Protein AF-A0A0F8YKY2-F1 (afdb_monomer_lite)

Organism: 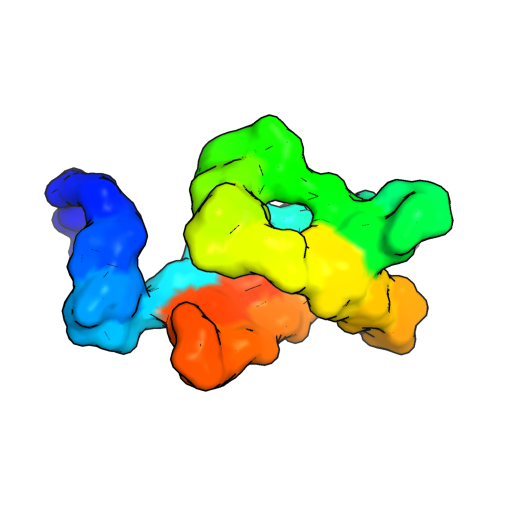NCBI:txid412755

Secondary structure (DSSP, 8-state):
-----S-HHHHHHTT--EEEEE---B-TTS-B---SHHHHHHHHH-TTHHHHHHHHHHHH-S--EEETTTTEEEEES----

Sequence (81 aa):
MKEISGNIWNFHEQGHWIVITTNGTVKANGEAVMGRGVALQAKRKFPALPKLLGKQIQQVGNILHHWGQEGLIFFPVKRDY

Structure (mmCIF, N/CA/C/O backbone):
data_AF-A0A0F8YKY2-F1
#
_entry.id   AF-A0A0F8YKY2-F1
#
loop_
_atom_site.group_PDB
_atom_site.id
_atom_site.type_symbol
_atom_site.label_atom_id
_atom_site.label_alt_id
_atom_site.label_comp_id
_atom_site.label_asym_id
_atom_site.label_entity_id
_atom_site.label_seq_id
_atom_site.pdbx_PDB_ins_code
_atom_site.Cartn_x
_atom_site.Cartn_y
_atom_site.Cartn_z
_atom_site.occupancy
_atom_site.B_iso_or_equiv
_atom_site.auth_seq_id
_atom_site.auth_comp_id
_atom_site.auth_asym_id
_atom_site.auth_atom_id
_atom_site.pdbx_PDB_model_num
ATOM 1 N N . MET A 1 1 ? 7.285 1.774 23.285 1.00 83.62 1 MET A N 1
ATOM 2 C CA . MET A 1 1 ? 6.508 1.044 22.259 1.00 83.62 1 MET A CA 1
ATOM 3 C C . MET A 1 1 ? 5.248 0.523 22.930 1.00 83.62 1 MET A C 1
ATOM 5 O O . MET A 1 1 ? 5.370 0.014 24.035 1.00 83.62 1 MET A O 1
ATOM 9 N N . LYS A 1 2 ? 4.061 0.723 22.344 1.00 92.88 2 LYS A N 1
ATOM 10 C CA . LYS A 1 2 ? 2.802 0.175 22.873 1.00 92.88 2 LYS A CA 1
ATOM 11 C C . LYS A 1 2 ? 2.339 -0.929 21.929 1.00 92.88 2 LYS A C 1
ATOM 13 O O . LYS A 1 2 ? 2.087 -0.648 20.762 1.00 92.88 2 LYS A O 1
ATOM 18 N N . GLU A 1 3 ? 2.264 -2.154 22.426 1.00 95.44 3 GLU A N 1
ATOM 19 C CA . GLU A 1 3 ? 1.781 -3.303 21.660 1.00 95.44 3 GLU A CA 1
ATOM 20 C C . GLU A 1 3 ? 0.277 -3.475 21.877 1.00 95.44 3 GLU A C 1
ATOM 22 O O . GLU A 1 3 ? -0.224 -3.336 22.993 1.00 95.44 3 GLU A O 1
ATOM 27 N N . ILE A 1 4 ? -0.456 -3.715 20.790 1.00 95.69 4 ILE A N 1
ATOM 28 C CA . ILE A 1 4 ? -1.912 -3.871 20.788 1.00 95.69 4 ILE A CA 1
ATOM 29 C C . ILE A 1 4 ? -2.251 -5.028 19.848 1.00 95.69 4 ILE A C 1
ATOM 31 O O . ILE A 1 4 ? -1.705 -5.111 18.749 1.00 95.69 4 ILE A O 1
ATOM 35 N N . SER A 1 5 ? -3.166 -5.901 20.270 1.00 96.75 5 SER A N 1
ATOM 36 C CA . SER A 1 5 ? -3.727 -6.952 19.420 1.00 96.75 5 SER A CA 1
ATOM 37 C C . SER A 1 5 ? -5.088 -6.517 18.883 1.00 96.75 5 SER A C 1
ATOM 39 O O . SER A 1 5 ? -5.938 -6.045 19.638 1.00 96.75 5 SER A O 1
ATOM 41 N N . GLY A 1 6 ? -5.296 -6.649 17.575 1.00 96.00 6 GLY A N 1
ATOM 42 C CA . GLY A 1 6 ? -6.552 -6.296 16.922 1.00 96.00 6 GLY A CA 1
ATOM 43 C C . GLY A 1 6 ? -6.426 -6.202 15.405 1.00 96.00 6 GLY A C 1
ATOM 44 O O . GLY A 1 6 ? -5.344 -6.349 14.836 1.00 96.00 6 GLY A O 1
ATOM 45 N N . ASN A 1 7 ? -7.549 -5.940 14.736 1.00 97.06 7 ASN A N 1
ATOM 46 C CA . ASN A 1 7 ? -7.551 -5.658 13.305 1.00 97.06 7 ASN A CA 1
ATOM 47 C C . ASN A 1 7 ? -7.094 -4.214 13.062 1.00 97.06 7 ASN A C 1
ATOM 49 O O . ASN A 1 7 ? -7.787 -3.274 13.447 1.00 97.06 7 ASN A O 1
ATOM 53 N N . ILE A 1 8 ? -5.959 -4.045 12.382 1.00 96.75 8 ILE A N 1
ATOM 54 C CA . ILE A 1 8 ? -5.371 -2.735 12.075 1.00 96.75 8 ILE A CA 1
ATOM 55 C C . ILE A 1 8 ? -6.351 -1.787 11.357 1.00 96.75 8 ILE A C 1
ATOM 57 O O . ILE A 1 8 ? -6.336 -0.584 11.601 1.00 96.75 8 ILE A O 1
ATOM 61 N N . TRP A 1 9 ? -7.265 -2.317 10.540 1.00 97.50 9 TRP A N 1
ATOM 62 C CA . TRP A 1 9 ? -8.247 -1.516 9.802 1.00 97.50 9 TRP A CA 1
ATOM 63 C C . TRP A 1 9 ? -9.344 -0.919 10.690 1.00 97.50 9 TRP A C 1
ATOM 65 O O . TRP A 1 9 ? -9.884 0.124 10.341 1.00 97.50 9 TRP A O 1
ATOM 75 N N . ASN A 1 10 ? -9.623 -1.506 11.858 1.00 98.19 10 ASN A N 1
ATOM 76 C CA . ASN A 1 10 ? -10.559 -0.910 12.818 1.00 98.19 10 ASN A CA 1
ATOM 77 C C . ASN A 1 10 ? -9.963 0.363 13.441 1.00 98.19 10 ASN A C 1
ATOM 79 O O . ASN A 1 10 ? -10.688 1.297 13.760 1.00 98.19 10 ASN A O 1
ATOM 83 N N . PHE A 1 11 ? -8.637 0.412 13.609 1.00 97.31 11 PHE A N 1
ATOM 84 C CA . PHE A 1 11 ? -7.934 1.616 14.062 1.00 97.31 11 PHE A CA 1
ATOM 85 C C . PHE A 1 11 ? -7.865 2.664 12.950 1.00 97.31 11 PHE A C 1
ATOM 87 O O . PHE A 1 11 ? -8.005 3.854 13.219 1.00 97.31 11 PHE A O 1
ATOM 94 N N . HIS A 1 12 ? -7.704 2.228 11.698 1.00 97.94 12 HIS A N 1
ATOM 95 C CA . HIS A 1 12 ? -7.791 3.113 10.535 1.00 97.94 12 HIS A CA 1
ATOM 96 C C . HIS A 1 12 ? -9.133 3.851 10.472 1.00 97.94 12 HIS A C 1
ATOM 98 O O . HIS A 1 12 ? -9.166 5.066 10.312 1.00 97.94 12 HIS A O 1
ATOM 104 N N . GLU A 1 13 ? -10.232 3.135 10.706 1.00 97.38 13 GLU A N 1
ATOM 105 C CA . GLU A 1 13 ? -11.587 3.702 10.764 1.00 97.38 13 GLU A CA 1
ATOM 106 C C . GLU A 1 13 ? -11.788 4.689 11.927 1.00 97.38 13 GLU A C 1
ATOM 108 O O . GLU A 1 13 ? -12.649 5.559 11.851 1.00 97.38 13 GLU A O 1
ATOM 113 N N . GLN A 1 14 ? -10.956 4.611 12.970 1.00 97.25 14 GLN A N 1
ATOM 114 C CA . GLN A 1 14 ? -10.913 5.575 14.079 1.00 97.25 14 GLN A CA 1
ATOM 115 C C . GLN A 1 14 ? -10.017 6.793 13.780 1.00 97.25 14 GLN A C 1
ATOM 117 O O . GLN A 1 14 ? -9.810 7.635 14.651 1.00 97.25 14 GLN A O 1
ATOM 122 N N . GLY A 1 15 ? -9.471 6.899 12.564 1.00 97.00 15 GLY A N 1
ATOM 123 C CA . GLY A 1 15 ? -8.616 8.005 12.131 1.00 97.00 15 GLY A CA 1
ATOM 124 C C . GLY A 1 15 ? -7.117 7.780 12.348 1.00 97.00 15 GLY A C 1
ATOM 125 O O . GLY A 1 15 ? -6.325 8.701 12.142 1.00 97.00 15 GLY A O 1
ATOM 126 N N . HIS A 1 16 ? -6.690 6.577 12.749 1.00 97.62 16 HIS A N 1
ATOM 127 C CA . HIS A 1 16 ? -5.264 6.266 12.840 1.00 97.62 16 HIS A CA 1
ATOM 128 C C . HIS A 1 16 ? -4.644 6.016 11.466 1.00 97.62 16 HIS A C 1
ATOM 130 O O . HIS A 1 16 ? -5.246 5.417 10.578 1.00 97.62 16 HIS A O 1
ATOM 136 N N . TRP A 1 17 ? -3.386 6.420 11.315 1.00 97.62 17 TRP A N 1
ATOM 137 C CA . TRP A 1 17 ? -2.631 6.181 10.093 1.00 97.62 17 TRP A CA 1
ATOM 138 C C . TRP A 1 17 ? -2.116 4.747 10.034 1.00 97.62 17 TRP A C 1
ATOM 140 O O . TRP A 1 17 ? -1.632 4.215 11.036 1.00 97.62 17 TRP A O 1
ATOM 150 N N . ILE A 1 18 ? -2.165 4.137 8.848 1.00 97.75 18 ILE A N 1
ATOM 151 C CA . ILE A 1 18 ? -1.635 2.789 8.626 1.00 97.75 18 ILE A CA 1
ATOM 152 C C . ILE A 1 18 ? -0.348 2.856 7.819 1.00 97.75 18 ILE A C 1
ATOM 154 O O . ILE A 1 18 ? -0.324 3.322 6.680 1.00 97.75 18 ILE A O 1
ATOM 158 N N . VAL A 1 19 ? 0.722 2.330 8.410 1.00 97.06 19 VAL A N 1
ATOM 159 C CA . VAL A 1 19 ? 1.996 2.120 7.723 1.00 97.06 19 VAL A CA 1
ATOM 160 C C . VAL A 1 19 ? 1.979 0.739 7.078 1.00 97.06 19 VAL A C 1
ATOM 162 O O . VAL A 1 19 ? 1.836 -0.284 7.745 1.00 97.06 19 VAL A O 1
ATOM 165 N N . ILE A 1 20 ? 2.127 0.716 5.761 1.00 96.19 20 ILE A N 1
ATOM 166 C CA . ILE A 1 20 ? 2.108 -0.477 4.927 1.00 96.19 20 ILE A CA 1
ATOM 167 C C . ILE A 1 20 ? 3.506 -0.653 4.357 1.00 96.19 20 ILE A C 1
ATOM 169 O O . ILE A 1 20 ? 4.043 0.233 3.697 1.00 96.19 20 ILE A O 1
ATOM 173 N N . THR A 1 21 ? 4.103 -1.816 4.572 1.00 93.44 21 THR A N 1
ATOM 174 C CA . THR A 1 21 ? 5.371 -2.158 3.937 1.00 93.44 21 THR A CA 1
ATOM 175 C C . THR A 1 21 ? 5.134 -2.626 2.501 1.00 93.44 21 THR A C 1
ATOM 177 O O . THR A 1 21 ? 4.331 -3.531 2.252 1.00 93.44 21 THR A O 1
ATOM 180 N N . THR A 1 22 ? 5.822 -2.018 1.533 1.00 90.62 22 THR A N 1
ATOM 181 C CA . THR A 1 22 ? 5.688 -2.361 0.107 1.00 90.62 22 THR A CA 1
ATOM 182 C C . THR A 1 22 ? 7.034 -2.601 -0.563 1.00 90.62 22 THR A C 1
ATOM 184 O O . THR A 1 22 ? 8.060 -2.038 -0.185 1.00 90.62 22 THR A O 1
ATOM 187 N N . ASN A 1 23 ? 7.032 -3.478 -1.567 1.00 90.56 23 ASN A N 1
ATOM 188 C CA . ASN A 1 23 ? 8.146 -3.612 -2.506 1.00 90.56 23 ASN A CA 1
ATOM 189 C C . ASN A 1 23 ? 8.062 -2.520 -3.592 1.00 90.56 23 ASN A C 1
ATOM 191 O O . ASN A 1 23 ? 7.023 -1.878 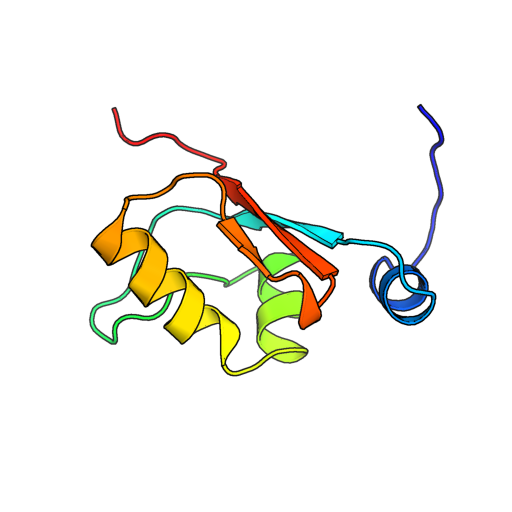-3.737 1.00 90.56 23 ASN A O 1
ATOM 195 N N . GLY A 1 24 ? 9.141 -2.363 -4.363 1.00 92.00 24 GLY A N 1
ATOM 196 C CA . GLY A 1 24 ? 9.224 -1.441 -5.501 1.00 92.00 24 GLY A CA 1
ATOM 197 C C . GLY A 1 24 ? 8.826 -2.044 -6.850 1.00 92.00 24 GLY A C 1
ATOM 198 O O . GLY A 1 24 ? 9.013 -1.413 -7.883 1.00 92.00 24 GLY A O 1
ATOM 199 N N . THR A 1 25 ? 8.318 -3.278 -6.894 1.00 95.38 25 THR A N 1
ATOM 200 C CA . THR A 1 25 ? 8.025 -3.946 -8.165 1.00 95.38 25 THR A CA 1
ATOM 201 C C . THR A 1 25 ? 6.721 -3.423 -8.756 1.00 95.38 25 THR A C 1
ATOM 203 O O . THR A 1 25 ? 5.650 -3.542 -8.153 1.00 95.38 25 THR A O 1
ATOM 206 N N . VAL A 1 26 ? 6.806 -2.913 -9.983 1.00 96.69 26 VAL A N 1
ATOM 207 C CA . VAL A 1 26 ? 5.657 -2.475 -10.775 1.00 96.69 26 VAL A CA 1
ATOM 208 C C . VAL A 1 26 ? 5.481 -3.418 -11.962 1.00 96.69 26 VAL A C 1
ATOM 210 O O . VAL A 1 26 ? 6.430 -3.729 -12.676 1.00 96.69 26 VAL A O 1
ATOM 213 N N . LYS A 1 27 ? 4.261 -3.918 -12.156 1.00 97.31 27 LYS A N 1
ATOM 214 C CA . LYS A 1 27 ? 3.909 -4.807 -13.270 1.00 97.31 27 LYS A CA 1
ATOM 215 C C . LYS A 1 27 ? 3.894 -4.049 -14.601 1.00 97.31 27 LYS A C 1
ATOM 217 O O . LYS A 1 27 ? 3.754 -2.829 -14.629 1.00 97.31 27 LYS A O 1
ATOM 222 N N . ALA A 1 28 ? 3.857 -4.791 -15.710 1.00 97.38 28 ALA A N 1
ATOM 223 C CA . ALA A 1 28 ? 3.687 -4.228 -17.054 1.00 97.38 28 ALA A CA 1
ATOM 224 C C . ALA A 1 28 ? 2.416 -3.365 -17.213 1.00 97.38 28 ALA A C 1
ATOM 226 O O . ALA A 1 28 ? 2.411 -2.408 -17.978 1.00 97.38 28 ALA A O 1
ATOM 227 N N . ASN A 1 29 ? 1.347 -3.643 -16.453 1.00 97.06 29 ASN A N 1
ATOM 228 C CA . ASN A 1 29 ? 0.125 -2.827 -16.456 1.00 97.06 29 ASN A CA 1
ATOM 229 C C . ASN A 1 29 ? 0.232 -1.536 -15.607 1.00 97.06 29 ASN A C 1
ATOM 231 O O . ASN A 1 29 ? -0.752 -0.803 -15.466 1.00 97.06 29 ASN A O 1
ATOM 235 N N . GLY A 1 30 ? 1.401 -1.251 -15.026 1.00 97.50 30 GLY A N 1
ATOM 236 C CA . GLY A 1 30 ? 1.666 -0.084 -14.185 1.00 97.50 30 GLY A CA 1
ATOM 237 C C . GLY A 1 30 ? 1.144 -0.190 -12.749 1.00 97.50 30 GLY A C 1
ATOM 238 O O . GLY A 1 30 ? 1.072 0.827 -12.070 1.00 97.50 30 GLY A O 1
ATOM 239 N N . GLU A 1 31 ? 0.738 -1.373 -12.280 1.00 98.31 31 GLU A N 1
ATOM 240 C CA . GLU A 1 31 ? 0.341 -1.584 -10.882 1.00 98.31 31 GLU A CA 1
ATOM 241 C C . GLU A 1 31 ? 1.515 -2.026 -10.002 1.00 98.31 31 GLU A C 1
ATOM 243 O O . GLU A 1 31 ? 2.263 -2.936 -10.368 1.00 98.31 31 GLU A O 1
ATOM 248 N N . ALA A 1 32 ? 1.607 -1.481 -8.789 1.00 97.06 32 ALA A N 1
ATOM 249 C CA . ALA A 1 32 ? 2.475 -2.007 -7.739 1.00 97.06 32 ALA A CA 1
ATOM 250 C C . ALA A 1 32 ? 2.048 -3.425 -7.300 1.00 97.06 32 ALA A C 1
ATOM 252 O O . ALA A 1 32 ? 0.856 -3.746 -7.191 1.00 97.06 32 ALA A O 1
ATOM 253 N N . VAL A 1 33 ? 3.018 -4.299 -7.017 1.00 96.06 33 VAL A N 1
ATOM 254 C CA . VAL A 1 33 ? 2.752 -5.676 -6.570 1.00 96.06 33 VAL A CA 1
ATOM 255 C C . VAL A 1 33 ? 2.362 -5.711 -5.088 1.00 96.06 33 VAL A C 1
ATOM 257 O O . VAL A 1 33 ? 3.197 -5.581 -4.196 1.00 96.06 33 VAL A O 1
ATOM 260 N N . MET A 1 34 ? 1.084 -5.993 -4.819 1.00 95.69 34 MET A N 1
ATOM 261 C CA . MET A 1 34 ? 0.496 -6.043 -3.468 1.00 95.69 34 MET A CA 1
ATOM 262 C C . MET A 1 34 ? -0.221 -7.376 -3.201 1.00 95.69 34 MET A C 1
ATOM 264 O O . MET A 1 34 ? -1.435 -7.434 -3.022 1.00 95.69 34 MET A O 1
ATOM 268 N N . GLY A 1 35 ? 0.524 -8.483 -3.265 1.00 95.38 35 GLY A N 1
ATOM 269 C CA . GLY A 1 35 ? -0.051 -9.835 -3.308 1.00 95.38 35 GLY A CA 1
ATOM 270 C C . GLY A 1 35 ? -0.303 -10.526 -1.963 1.00 95.38 35 GLY A C 1
ATOM 271 O O . GLY A 1 35 ? -0.884 -11.605 -1.962 1.00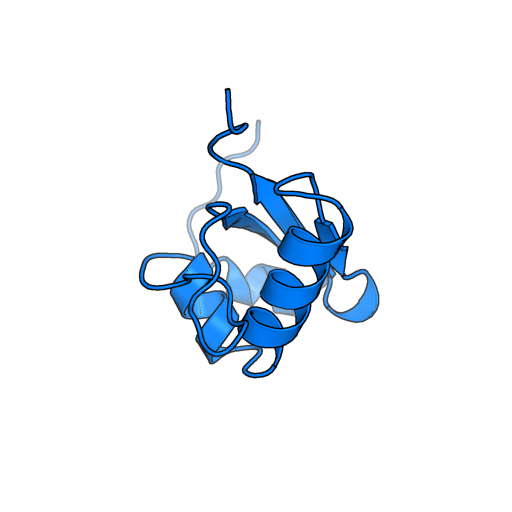 95.38 35 GLY A O 1
ATOM 272 N N . ARG A 1 36 ? 0.143 -9.969 -0.827 1.00 94.88 36 ARG A N 1
ATOM 273 C CA . ARG A 1 36 ? 0.025 -10.624 0.492 1.00 94.88 36 ARG A CA 1
ATOM 274 C C . ARG A 1 36 ? -0.090 -9.634 1.655 1.00 94.88 36 ARG A C 1
ATOM 276 O O . ARG A 1 36 ? 0.239 -8.460 1.497 1.00 94.88 36 ARG A O 1
ATOM 283 N N . GLY A 1 37 ? -0.508 -10.134 2.820 1.00 95.00 37 GLY A N 1
ATOM 284 C CA . GLY A 1 37 ? -0.502 -9.402 4.092 1.00 95.00 37 GLY A CA 1
ATOM 285 C C . GLY A 1 37 ? -1.307 -8.099 4.068 1.00 95.00 37 GLY A C 1
ATOM 286 O O . GLY A 1 37 ? -2.307 -7.986 3.356 1.00 95.00 37 GLY A O 1
ATOM 287 N N . VAL A 1 38 ? -0.834 -7.106 4.825 1.00 96.06 38 VAL A N 1
ATOM 288 C CA . VAL A 1 38 ? -1.463 -5.777 4.928 1.00 96.06 38 VAL A CA 1
ATOM 289 C C . VAL A 1 38 ? -1.531 -5.080 3.565 1.00 96.06 38 VAL A C 1
ATOM 291 O O . VAL A 1 38 ? -2.532 -4.443 3.258 1.00 96.06 38 VAL A O 1
ATOM 294 N N . ALA A 1 39 ? -0.538 -5.272 2.690 1.00 96.44 39 ALA A N 1
ATOM 295 C CA . ALA A 1 39 ? -0.561 -4.713 1.338 1.00 96.44 39 ALA A CA 1
ATOM 296 C C . ALA A 1 39 ? -1.733 -5.260 0.495 1.00 96.44 39 ALA A C 1
ATOM 298 O O . ALA A 1 39 ? -2.420 -4.500 -0.186 1.00 96.44 39 ALA A O 1
ATOM 299 N N . LEU A 1 40 ? -2.018 -6.565 0.568 1.00 97.44 40 LEU A N 1
ATOM 300 C CA . LEU A 1 40 ? -3.184 -7.144 -0.111 1.00 97.44 40 LEU A CA 1
ATOM 301 C C . LEU A 1 40 ? -4.501 -6.629 0.478 1.00 97.44 40 LEU A C 1
ATOM 303 O O . LEU A 1 40 ? -5.445 -6.368 -0.266 1.00 97.44 40 LEU A O 1
ATOM 307 N N . GLN A 1 41 ? -4.571 -6.477 1.800 1.00 97.88 41 GLN A N 1
ATOM 308 C CA . GLN A 1 41 ? -5.745 -5.900 2.455 1.00 97.88 41 GLN A CA 1
ATOM 309 C C . GLN A 1 41 ? -5.961 -4.440 2.021 1.00 97.88 41 GLN A C 1
ATOM 311 O O . GLN A 1 41 ? -7.081 -4.077 1.672 1.00 97.88 41 GLN A O 1
ATOM 316 N N . ALA A 1 42 ? -4.891 -3.645 1.918 1.00 97.25 42 ALA A N 1
ATOM 317 C CA . ALA A 1 42 ? -4.936 -2.273 1.421 1.00 97.25 42 ALA A CA 1
ATOM 318 C C . ALA A 1 42 ? -5.430 -2.207 -0.028 1.00 97.25 42 ALA A C 1
ATOM 320 O O . ALA A 1 42 ? -6.332 -1.436 -0.328 1.00 97.25 42 ALA A O 1
ATOM 321 N N . LYS A 1 43 ? -4.921 -3.078 -0.913 1.00 96.69 43 LYS A N 1
ATOM 322 C CA . LYS A 1 43 ? -5.419 -3.204 -2.293 1.00 96.69 43 LYS A CA 1
ATOM 323 C C . LYS A 1 43 ? -6.923 -3.508 -2.341 1.00 96.69 43 LYS A C 1
ATOM 325 O O . LYS A 1 43 ? -7.613 -3.018 -3.227 1.00 96.69 43 LYS A O 1
ATOM 330 N N . ARG A 1 44 ? -7.427 -4.350 -1.434 1.00 97.75 44 ARG A N 1
ATOM 331 C CA . ARG A 1 44 ? -8.854 -4.708 -1.375 1.00 97.75 44 ARG A CA 1
ATOM 332 C C . ARG A 1 44 ? -9.715 -3.555 -0.853 1.00 97.75 44 ARG A C 1
ATOM 334 O O . ARG A 1 44 ? -10.801 -3.356 -1.380 1.00 97.75 44 ARG A O 1
ATOM 341 N N . LYS A 1 45 ? -9.236 -2.806 0.149 1.00 97.19 45 LYS A N 1
ATOM 342 C CA . LYS A 1 45 ? -9.951 -1.655 0.734 1.00 97.19 45 LYS A CA 1
ATOM 343 C C . LYS A 1 45 ? -9.894 -0.413 -0.170 1.00 97.19 45 LYS A C 1
ATOM 345 O O . LYS A 1 45 ? -10.874 0.314 -0.248 1.00 97.19 45 LYS A O 1
ATOM 350 N N . PHE A 1 46 ? -8.795 -0.219 -0.903 1.00 96.69 46 PHE A N 1
ATOM 351 C CA . PHE A 1 46 ? -8.566 0.900 -1.824 1.00 96.69 46 PHE A CA 1
ATOM 352 C C . PHE A 1 46 ? -8.169 0.378 -3.220 1.00 96.69 46 PHE A C 1
ATOM 354 O O . PHE A 1 46 ? -6.982 0.289 -3.541 1.00 96.69 46 PHE A O 1
ATOM 361 N N . PRO A 1 47 ? -9.135 0.027 -4.089 1.00 96.94 47 PRO A N 1
ATOM 362 C CA . PRO A 1 47 ? -8.842 -0.628 -5.369 1.00 96.94 47 PRO A CA 1
ATOM 363 C C . PRO A 1 47 ? -7.957 0.175 -6.334 1.00 96.94 47 PRO A C 1
ATOM 365 O O . PRO A 1 47 ? -7.242 -0.419 -7.138 1.00 96.94 47 PRO A O 1
ATOM 368 N N . ALA A 1 48 ? -7.963 1.510 -6.247 1.00 96.69 48 ALA A N 1
ATOM 369 C CA . ALA A 1 48 ? -7.131 2.386 -7.082 1.00 96.69 48 ALA A CA 1
ATOM 370 C C . ALA A 1 48 ? -5.648 2.411 -6.661 1.00 96.69 48 ALA A C 1
ATOM 372 O O . ALA A 1 48 ? -4.770 2.786 -7.443 1.00 96.69 48 ALA A O 1
ATOM 373 N N . LEU A 1 49 ? -5.355 1.988 -5.432 1.00 95.94 49 LEU A N 1
ATOM 374 C CA . LEU A 1 49 ? -4.055 2.129 -4.784 1.00 95.94 49 LEU A CA 1
ATOM 375 C C . LEU A 1 49 ? -2.901 1.466 -5.559 1.00 95.94 49 LEU A C 1
ATOM 377 O O . LEU A 1 49 ? -1.871 2.123 -5.713 1.00 95.94 49 LEU A O 1
ATOM 381 N N . PRO A 1 50 ? -3.021 0.247 -6.131 1.00 97.31 50 PRO A N 1
ATOM 382 C CA . PRO A 1 50 ? -1.924 -0.351 -6.892 1.00 97.31 50 PRO A CA 1
ATOM 383 C C . PRO A 1 50 ? -1.493 0.499 -8.087 1.0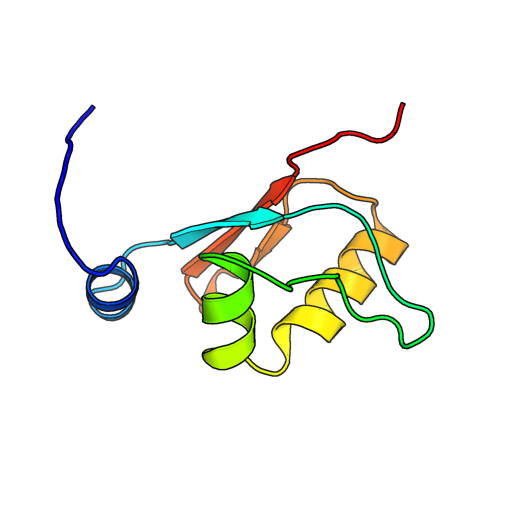0 97.31 50 PRO A C 1
ATOM 385 O O . PRO A 1 50 ? -0.300 0.595 -8.368 1.00 97.31 50 PRO A O 1
ATOM 388 N N . LYS A 1 51 ? -2.445 1.131 -8.784 1.00 98.06 51 LYS A N 1
ATOM 389 C CA . LYS A 1 51 ? -2.156 1.972 -9.950 1.00 98.06 51 LYS A CA 1
ATOM 390 C C . LYS A 1 51 ? -1.517 3.296 -9.536 1.00 98.06 51 LYS A C 1
ATOM 392 O O . LYS A 1 51 ? -0.565 3.736 -10.175 1.00 98.06 51 LYS A O 1
ATOM 397 N N . LEU A 1 52 ? -2.012 3.902 -8.456 1.00 96.62 52 LEU A N 1
ATOM 398 C CA . LEU A 1 52 ? -1.467 5.146 -7.913 1.00 96.62 52 LEU A CA 1
ATOM 399 C C . LEU A 1 52 ? -0.037 4.950 -7.391 1.00 96.62 52 LEU A C 1
ATOM 401 O O . LEU A 1 52 ? 0.857 5.707 -7.763 1.00 96.62 52 LEU A O 1
ATOM 405 N N . LEU A 1 53 ? 0.202 3.895 -6.609 1.00 96.62 53 LEU A N 1
ATOM 406 C CA . LEU A 1 53 ? 1.531 3.559 -6.099 1.00 96.62 53 LEU A CA 1
ATOM 407 C C . LEU A 1 53 ? 2.491 3.135 -7.205 1.00 96.62 53 LEU A C 1
ATOM 409 O O . LEU A 1 53 ? 3.631 3.583 -7.210 1.00 96.62 53 LEU A O 1
ATOM 413 N N . GLY A 1 54 ? 2.034 2.345 -8.179 1.00 97.19 54 GLY A N 1
ATOM 414 C CA . GLY A 1 54 ? 2.859 1.976 -9.328 1.00 97.19 54 GLY A CA 1
ATOM 415 C C . GLY A 1 54 ? 3.329 3.198 -10.121 1.00 97.19 54 GLY A C 1
ATOM 416 O O . GLY A 1 54 ? 4.510 3.292 -10.450 1.00 97.19 54 GLY A O 1
ATOM 417 N N . LYS A 1 55 ? 2.441 4.178 -10.344 1.00 97.38 55 LYS A N 1
ATOM 418 C CA . LYS A 1 55 ? 2.798 5.459 -10.969 1.00 97.38 55 LYS A CA 1
ATOM 419 C C . LYS A 1 55 ? 3.861 6.208 -10.161 1.00 97.38 55 LYS A C 1
ATOM 421 O O . LYS A 1 55 ? 4.845 6.647 -10.743 1.00 97.38 55 LYS A O 1
ATOM 426 N N . GLN A 1 56 ? 3.690 6.329 -8.845 1.00 95.81 56 GLN A N 1
ATOM 427 C CA . GLN A 1 56 ? 4.655 7.032 -7.994 1.00 95.81 56 GLN A CA 1
ATOM 428 C C . GLN A 1 56 ? 6.024 6.338 -7.977 1.00 95.81 56 GLN A C 1
ATOM 430 O O . GLN A 1 56 ? 7.046 6.994 -8.156 1.00 95.81 56 GLN A O 1
ATOM 435 N N . ILE A 1 57 ? 6.056 5.007 -7.867 1.00 95.50 57 ILE A N 1
ATOM 436 C CA . ILE A 1 57 ? 7.304 4.234 -7.924 1.00 95.50 57 ILE A CA 1
ATOM 437 C C . ILE A 1 57 ? 8.029 4.442 -9.259 1.00 95.50 57 ILE A C 1
ATOM 439 O O . ILE A 1 57 ? 9.242 4.608 -9.275 1.00 95.50 57 ILE A O 1
ATOM 443 N N . GLN A 1 58 ? 7.308 4.475 -10.381 1.00 95.56 58 GLN A N 1
ATOM 444 C CA . GLN A 1 58 ? 7.917 4.736 -11.690 1.00 95.56 58 GLN A CA 1
ATOM 445 C C . GLN A 1 58 ? 8.435 6.174 -11.837 1.00 95.56 58 GLN A C 1
ATOM 447 O O . GLN A 1 58 ? 9.388 6.398 -12.575 1.00 95.56 58 GLN A O 1
ATOM 452 N N . GLN A 1 59 ? 7.809 7.145 -11.167 1.00 95.56 59 GLN A N 1
ATOM 453 C CA . GLN A 1 59 ? 8.169 8.561 -11.276 1.00 95.56 59 GLN A CA 1
ATOM 454 C C . GLN A 1 59 ? 9.356 8.949 -10.394 1.00 95.56 59 GLN A C 1
ATOM 456 O O . GLN A 1 59 ? 10.209 9.717 -10.830 1.00 95.56 59 GLN A O 1
ATOM 461 N N . VAL A 1 60 ? 9.392 8.458 -9.154 1.00 94.56 60 VAL A N 1
ATOM 462 C CA . VAL A 1 60 ? 10.366 8.905 -8.141 1.00 94.56 60 VAL A CA 1
ATOM 463 C C . VAL A 1 60 ? 11.090 7.752 -7.440 1.00 94.56 60 VAL A C 1
ATOM 465 O O . VAL A 1 60 ? 11.854 7.974 -6.503 1.00 94.56 60 VAL A O 1
ATOM 468 N N . GLY A 1 61 ? 10.874 6.516 -7.888 1.00 92.38 61 GLY A N 1
ATOM 469 C CA . GLY A 1 61 ? 11.481 5.318 -7.319 1.00 92.38 61 GLY A CA 1
ATOM 470 C C . GLY A 1 61 ? 10.730 4.747 -6.114 1.00 92.38 61 GLY A C 1
ATOM 471 O O . GLY A 1 61 ? 9.710 5.266 -5.642 1.00 92.38 61 GLY A O 1
ATOM 472 N N . ASN A 1 62 ? 11.256 3.641 -5.585 1.00 91.75 62 ASN A N 1
ATOM 473 C CA . ASN A 1 62 ? 10.730 2.985 -4.389 1.00 91.75 62 ASN A CA 1
ATOM 474 C C . ASN A 1 62 ? 11.160 3.711 -3.099 1.00 91.75 62 ASN A C 1
ATOM 476 O O . ASN A 1 62 ? 11.925 3.189 -2.286 1.00 91.75 62 ASN A O 1
ATOM 480 N N . ILE A 1 63 ? 10.687 4.943 -2.940 1.00 93.31 63 ILE A N 1
ATOM 481 C CA . ILE A 1 63 ? 10.886 5.776 -1.751 1.00 93.31 63 ILE A CA 1
ATOM 482 C C . ILE A 1 63 ? 9.646 5.748 -0.845 1.00 93.31 63 ILE A C 1
ATOM 484 O O . ILE A 1 63 ? 8.687 5.023 -1.103 1.00 93.31 63 ILE A O 1
ATOM 488 N N . LEU A 1 64 ? 9.675 6.503 0.255 1.00 94.62 64 LEU A N 1
ATOM 489 C CA . LEU A 1 64 ? 8.513 6.654 1.128 1.00 94.62 64 LEU A CA 1
ATOM 490 C C . LEU A 1 64 ? 7.408 7.427 0.397 1.00 94.62 64 LEU A C 1
ATOM 492 O O . LEU A 1 64 ? 7.633 8.553 -0.041 1.00 94.62 64 LEU A O 1
ATOM 496 N N . HIS A 1 65 ? 6.210 6.844 0.337 1.00 95.25 65 HIS A N 1
ATOM 497 C CA . HIS A 1 65 ? 5.009 7.498 -0.194 1.00 95.25 65 HIS A CA 1
ATOM 498 C C . HIS A 1 65 ? 3.964 7.646 0.906 1.00 95.25 65 HIS A C 1
ATOM 500 O O . HIS A 1 65 ? 3.887 6.812 1.808 1.00 95.25 65 HIS A O 1
ATOM 506 N N . HIS A 1 66 ? 3.136 8.683 0.841 1.00 95.62 66 HIS A N 1
ATOM 507 C CA . HIS A 1 66 ? 2.018 8.856 1.764 1.00 95.62 66 HIS A CA 1
ATOM 508 C C . HIS A 1 66 ? 0.793 9.409 1.039 1.00 95.62 66 HIS A C 1
ATOM 510 O O . HIS A 1 66 ? 0.911 10.182 0.091 1.00 95.62 66 HIS A O 1
ATOM 516 N N . TRP A 1 67 ? -0.382 9.013 1.514 1.00 95.25 67 TRP A N 1
ATOM 517 C CA . TRP A 1 67 ? -1.681 9.480 1.049 1.00 95.25 67 TRP A CA 1
ATOM 518 C C . TRP A 1 67 ? -2.449 10.004 2.253 1.00 95.25 67 TRP A C 1
ATOM 520 O O . TRP A 1 67 ? -3.015 9.237 3.031 1.00 95.25 67 TRP A O 1
ATOM 530 N N . GLY A 1 68 ? -2.388 11.325 2.443 1.00 93.12 68 GLY A N 1
ATOM 531 C CA . GLY A 1 68 ? -2.921 11.980 3.638 1.00 93.12 68 GLY A CA 1
ATOM 532 C C . GLY A 1 68 ? -4.443 11.906 3.751 1.00 93.12 68 GLY A C 1
ATOM 533 O O . GLY A 1 68 ? -4.949 11.774 4.859 1.00 93.12 68 GLY A O 1
ATOM 534 N N . GLN A 1 69 ? -5.167 11.933 2.625 1.00 93.44 69 GLN A N 1
ATOM 535 C CA . GLN A 1 69 ? -6.631 11.816 2.623 1.00 93.44 69 GLN A CA 1
ATOM 536 C C . GLN A 1 69 ? -7.088 10.433 3.101 1.00 93.44 69 GLN A C 1
ATOM 538 O O . GLN A 1 69 ? -8.067 10.317 3.831 1.00 93.44 69 GLN A O 1
ATOM 543 N N . GLU A 1 70 ? -6.345 9.391 2.740 1.00 95.19 70 GLU A N 1
ATOM 544 C CA . GLU A 1 70 ? -6.616 8.013 3.123 1.00 95.19 70 GLU A CA 1
ATOM 545 C C . GLU A 1 70 ? -5.895 7.597 4.412 1.00 95.19 70 GLU A C 1
ATOM 547 O O . GLU A 1 70 ? -6.103 6.481 4.870 1.00 95.19 70 GLU A O 1
ATOM 552 N N . GLY A 1 71 ? -5.045 8.438 5.009 1.00 97.56 71 GLY A N 1
ATOM 553 C CA . GLY A 1 71 ? -4.276 8.096 6.213 1.00 97.56 71 GLY A CA 1
ATOM 554 C C . GLY A 1 71 ? -3.324 6.907 6.017 1.00 97.56 71 GLY A C 1
ATOM 555 O O . GLY A 1 71 ? -3.190 6.064 6.906 1.00 97.56 71 GLY A O 1
ATOM 556 N N . LEU A 1 72 ? -2.688 6.795 4.846 1.00 97.81 72 LEU A N 1
ATOM 557 C CA . LEU A 1 72 ? -1.810 5.670 4.501 1.00 97.81 72 LEU A CA 1
ATOM 558 C C . LEU A 1 72 ? -0.364 6.122 4.288 1.00 97.81 72 LEU A C 1
ATOM 560 O O . LEU A 1 72 ? -0.106 7.125 3.623 1.00 97.81 72 LEU A O 1
ATOM 564 N N . ILE A 1 73 ? 0.591 5.332 4.781 1.00 97.62 73 ILE A N 1
ATOM 565 C CA . ILE A 1 73 ? 2.025 5.471 4.489 1.00 97.62 73 ILE A CA 1
ATOM 566 C C . ILE A 1 73 ? 2.527 4.173 3.867 1.00 97.62 73 ILE A C 1
ATOM 568 O O . ILE A 1 73 ? 2.206 3.086 4.340 1.00 97.62 73 ILE A O 1
ATOM 572 N N . PHE A 1 74 ? 3.361 4.287 2.842 1.00 96.12 74 PHE A N 1
ATOM 573 C CA . PHE A 1 74 ? 3.990 3.179 2.139 1.00 96.12 74 PHE A CA 1
ATOM 574 C C . PHE A 1 74 ? 5.482 3.231 2.397 1.00 96.12 74 PHE A C 1
ATOM 576 O O . PHE A 1 74 ? 6.183 4.129 1.926 1.00 96.12 74 PHE A O 1
ATOM 583 N N . PHE A 1 75 ? 5.951 2.277 3.192 1.00 95.06 75 PHE A N 1
ATOM 584 C CA . PHE A 1 75 ? 7.338 2.200 3.606 1.00 95.06 75 PHE A CA 1
ATOM 585 C C . PHE A 1 75 ? 8.074 1.148 2.761 1.00 95.06 75 PHE A C 1
ATOM 587 O O . PHE A 1 75 ? 7.677 -0.026 2.770 1.00 95.06 75 PHE A O 1
ATOM 594 N N . PRO A 1 76 ? 9.134 1.521 2.025 1.00 92.25 76 PRO A N 1
ATOM 595 C CA . PRO A 1 76 ? 9.840 0.593 1.152 1.00 92.25 76 PRO A CA 1
ATOM 596 C C . PRO A 1 76 ? 10.612 -0.457 1.965 1.00 92.25 76 PRO A C 1
ATOM 598 O O . PRO A 1 76 ? 11.366 -0.117 2.874 1.00 92.25 76 PRO A O 1
ATOM 601 N N . VAL A 1 77 ? 10.459 -1.742 1.622 1.00 87.62 77 VAL A N 1
ATOM 602 C CA . VAL A 1 77 ? 11.204 -2.850 2.275 1.00 87.62 77 VAL A CA 1
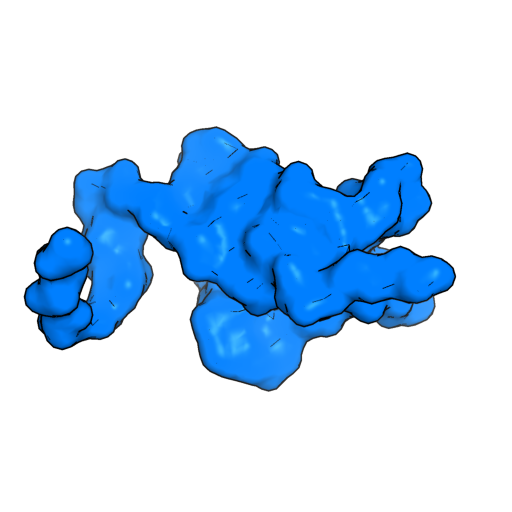ATOM 603 C C . VAL A 1 77 ? 12.557 -3.156 1.637 1.00 87.62 77 VAL A C 1
ATOM 605 O O . VAL A 1 77 ? 13.360 -3.888 2.209 1.00 87.62 77 VAL A O 1
ATOM 608 N N . LYS A 1 78 ? 12.805 -2.631 0.438 1.00 78.12 78 LYS A N 1
ATOM 609 C CA . LYS A 1 78 ? 14.075 -2.729 -0.283 1.00 78.12 78 LYS A CA 1
ATOM 610 C C . LYS A 1 78 ? 14.341 -1.381 -0.933 1.00 78.12 78 LYS A C 1
ATOM 612 O O . LYS A 1 78 ? 13.444 -0.840 -1.576 1.00 78.12 78 LYS A O 1
ATOM 617 N N . ARG A 1 79 ? 15.546 -0.852 -0.761 1.00 61.28 79 ARG A N 1
ATOM 618 C CA . A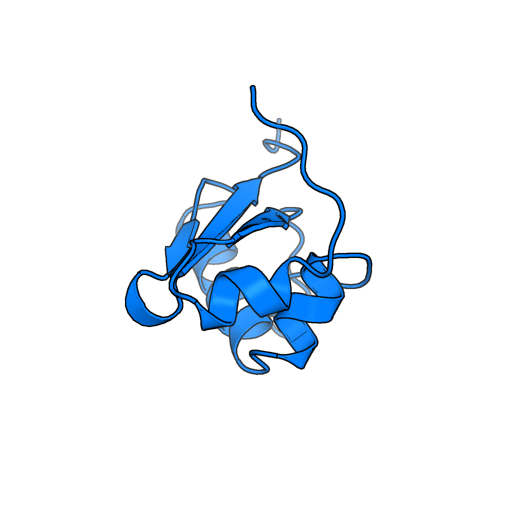RG A 1 79 ? 16.081 0.163 -1.668 1.00 61.28 79 ARG A CA 1
ATOM 619 C C . ARG A 1 79 ? 16.757 -0.621 -2.784 1.00 61.28 79 ARG A C 1
ATOM 621 O O . ARG A 1 79 ? 17.495 -1.555 -2.474 1.00 61.28 79 ARG A O 1
ATOM 628 N N . ASP A 1 80 ? 16.419 -0.337 -4.033 1.00 56.44 80 ASP A N 1
ATOM 629 C CA . ASP A 1 80 ? 17.193 -0.882 -5.146 1.00 56.44 80 ASP A CA 1
ATOM 630 C C . ASP A 1 80 ? 18.659 -0.428 -4.958 1.00 56.44 80 ASP A C 1
ATOM 632 O O . ASP A 1 80 ? 18.888 0.704 -4.518 1.00 56.44 80 ASP A O 1
ATOM 636 N N . TYR A 1 81 ? 19.606 -1.359 -5.133 1.00 46.97 81 TYR A N 1
ATOM 637 C CA . TYR A 1 81 ? 21.053 -1.138 -4.982 1.00 46.97 81 TYR A CA 1
ATOM 638 C C . TYR A 1 81 ? 21.601 -0.243 -6.092 1.00 46.97 81 TYR A C 1
ATOM 640 O O . TYR A 1 81 ? 21.114 -0.381 -7.237 1.00 46.97 81 TYR A O 1
#

InterPro domains:
  IPR043472 Macro domain-like [G3DSA:3.40.220.10] (1-81)
  IPR043472 Macro domain-like [SSF52949] (1-62)

Foldseek 3Di:
DDDDDDDPVVVLVVVAADEDEAELDADPVLFGDQPDDPSVVCCVVPVCNRNVSSVVCVVPNQPWDDDNVSRYIYHYPDDDD

pLDDT: mean 93.99, std 8.34, range [46.97, 98.31]

Radius of gyration: 12.82 Å; chains: 1; bounding box: 33×23×40 Å